Protein AF-A0A2S8FP53-F1 (afdb_monomer_lite)

Structure (mmCIF, N/CA/C/O backbone):
data_AF-A0A2S8FP53-F1
#
_entry.id   AF-A0A2S8FP53-F1
#
loop_
_atom_site.group_PDB
_atom_site.id
_atom_site.type_symbol
_atom_site.label_atom_id
_atom_site.label_alt_id
_atom_site.label_comp_id
_atom_site.label_asym_id
_atom_site.label_entity_id
_atom_site.label_seq_id
_atom_site.pdbx_PDB_ins_code
_atom_site.Cartn_x
_atom_site.Cartn_y
_atom_site.Cartn_z
_atom_site.occupancy
_atom_site.B_iso_or_equiv
_atom_site.auth_seq_id
_atom_site.auth_comp_id
_atom_site.auth_asym_id
_atom_site.auth_atom_id
_atom_site.pdbx_PDB_model_num
ATOM 1 N N . MET A 1 1 ? 16.127 3.066 6.620 1.00 40.88 1 MET A N 1
ATOM 2 C CA . MET A 1 1 ? 16.164 1.602 6.809 1.00 40.88 1 MET A CA 1
ATOM 3 C C . MET A 1 1 ? 14.773 1.072 6.383 1.00 40.88 1 MET A C 1
ATOM 5 O O . MET A 1 1 ? 13.883 1.867 6.120 1.00 40.88 1 MET A O 1
ATOM 9 N N . ILE A 1 2 ? 14.616 -0.187 5.983 1.00 43.06 2 ILE A N 1
ATOM 10 C CA . ILE A 1 2 ? 13.344 -0.662 5.391 1.00 43.06 2 ILE A CA 1
ATOM 11 C C . ILE A 1 2 ? 12.524 -1.213 6.554 1.00 43.06 2 ILE A C 1
ATOM 13 O O . ILE A 1 2 ? 13.047 -2.067 7.272 1.00 43.06 2 ILE A O 1
ATOM 17 N N . ARG A 1 3 ? 11.294 -0.709 6.762 1.00 49.97 3 ARG A N 1
ATOM 18 C CA . ARG A 1 3 ? 10.408 -1.170 7.847 1.00 49.97 3 ARG A CA 1
ATOM 19 C C . ARG A 1 3 ? 10.373 -2.704 7.880 1.00 49.97 3 ARG A C 1
ATOM 21 O O . ARG A 1 3 ? 10.384 -3.318 6.806 1.00 49.97 3 ARG A O 1
ATOM 28 N N . PRO A 1 4 ? 10.311 -3.331 9.070 1.00 51.38 4 PRO A N 1
ATOM 29 C CA . PRO A 1 4 ? 10.252 -4.785 9.180 1.00 51.38 4 PRO A CA 1
ATOM 30 C C . PRO A 1 4 ? 9.136 -5.341 8.292 1.00 51.38 4 PRO A C 1
ATOM 32 O O . PRO A 1 4 ? 8.113 -4.682 8.073 1.00 51.38 4 PRO A O 1
ATOM 35 N N . ALA A 1 5 ? 9.365 -6.520 7.712 1.00 54.97 5 ALA A N 1
ATOM 36 C CA . ALA A 1 5 ? 8.356 -7.196 6.907 1.00 54.97 5 ALA A CA 1
ATOM 37 C C . ALA A 1 5 ? 7.059 -7.310 7.720 1.00 54.97 5 ALA A C 1
ATOM 39 O O . ALA A 1 5 ? 7.102 -7.650 8.901 1.00 54.97 5 ALA A O 1
ATOM 40 N N . LEU A 1 6 ? 5.930 -6.969 7.098 1.00 55.91 6 LEU A N 1
ATOM 41 C CA . LEU A 1 6 ? 4.628 -7.194 7.711 1.00 55.91 6 LEU A CA 1
ATOM 42 C C . LEU A 1 6 ? 4.426 -8.704 7.821 1.00 55.91 6 LEU A C 1
ATOM 44 O O . LEU A 1 6 ? 4.544 -9.402 6.813 1.00 55.91 6 LEU A O 1
ATOM 48 N N . ASP A 1 7 ? 4.160 -9.202 9.026 1.00 57.53 7 ASP A N 1
ATOM 49 C CA . ASP A 1 7 ? 3.755 -10.591 9.215 1.00 57.53 7 ASP A CA 1
ATOM 50 C C . ASP A 1 7 ? 2.250 -10.694 8.921 1.00 57.53 7 ASP A C 1
ATOM 52 O O . ASP A 1 7 ? 1.453 -10.186 9.714 1.00 57.53 7 ASP A O 1
ATOM 56 N N . PRO A 1 8 ? 1.832 -11.336 7.812 1.00 58.47 8 PRO A N 1
ATOM 57 C CA . PRO A 1 8 ? 0.424 -11.442 7.435 1.00 58.47 8 PRO A CA 1
ATOM 58 C C . PRO A 1 8 ? -0.444 -12.137 8.496 1.00 58.47 8 PRO A C 1
ATOM 60 O O . PRO A 1 8 ? -1.659 -11.936 8.505 1.00 58.47 8 PRO A O 1
ATOM 63 N N . PHE A 1 9 ? 0.153 -12.915 9.406 1.00 55.97 9 PHE A N 1
ATOM 64 C CA . PHE A 1 9 ? -0.550 -13.582 10.505 1.00 55.97 9 PHE A CA 1
ATOM 65 C C . PHE A 1 9 ? -0.732 -12.702 11.748 1.00 55.97 9 PHE A C 1
ATOM 67 O O . PHE A 1 9 ? -1.447 -13.097 12.669 1.00 55.97 9 PHE A O 1
ATOM 74 N N . GLN A 1 10 ? -0.103 -11.527 11.784 1.00 66.88 10 GLN A N 1
ATOM 75 C CA . GLN A 1 10 ? -0.183 -10.575 12.895 1.00 66.88 10 GLN A CA 1
ATOM 76 C C . GLN A 1 10 ? -0.702 -9.198 12.469 1.00 66.88 10 GLN A C 1
ATOM 78 O O . GLN A 1 10 ? -0.686 -8.272 13.275 1.00 66.88 10 GLN A O 1
ATOM 83 N N . LEU A 1 11 ? -1.173 -9.061 11.225 1.00 77.88 11 LEU A N 1
ATOM 84 C CA . LEU A 1 11 ? -1.728 -7.809 10.727 1.00 77.88 11 LEU A CA 1
ATOM 85 C C . LEU A 1 11 ? -3.018 -7.432 11.454 1.00 77.88 11 LEU A C 1
ATOM 87 O O . LEU A 1 11 ? -3.924 -8.249 11.639 1.00 77.88 11 LEU A O 1
ATOM 91 N N . THR A 1 12 ? -3.108 -6.154 11.786 1.00 84.25 12 THR A N 1
ATOM 92 C CA . THR A 1 12 ? -4.256 -5.526 12.428 1.00 84.25 12 THR A CA 1
ATOM 93 C C . THR A 1 12 ? -4.796 -4.377 11.579 1.00 84.25 12 THR A C 1
ATOM 95 O O . THR A 1 12 ? -4.171 -3.922 10.621 1.00 84.25 12 THR A O 1
ATOM 98 N N . ASP A 1 13 ? -5.966 -3.872 11.959 1.00 89.00 13 ASP A N 1
ATOM 99 C CA . ASP A 1 13 ? -6.577 -2.671 11.381 1.00 89.00 13 ASP A CA 1
ATOM 100 C C . ASP A 1 13 ? -5.644 -1.440 11.430 1.00 89.00 13 ASP A C 1
ATOM 102 O O . ASP A 1 13 ? -5.674 -0.592 10.536 1.00 89.00 13 ASP A O 1
ATOM 106 N N . GLU A 1 14 ? -4.767 -1.356 12.438 1.00 86.50 14 GLU A N 1
ATOM 107 C CA . GLU A 1 14 ? -3.806 -0.255 12.600 1.00 86.50 14 GLU A CA 1
ATOM 108 C C . GLU A 1 14 ? -2.691 -0.272 11.543 1.00 86.50 14 GLU A C 1
ATOM 110 O O . GLU A 1 14 ? -2.102 0.771 11.251 1.00 86.50 14 GLU A O 1
ATOM 115 N N . ASP A 1 15 ? -2.438 -1.427 10.925 1.00 85.88 15 ASP A N 1
ATOM 116 C CA . ASP A 1 15 ? -1.414 -1.598 9.893 1.00 85.88 15 ASP A CA 1
ATOM 117 C C . ASP A 1 15 ? -1.902 -1.169 8.503 1.00 85.88 15 ASP A C 1
ATOM 119 O O . ASP A 1 15 ? -1.101 -1.037 7.576 1.00 85.88 15 ASP A O 1
ATOM 123 N N . LEU A 1 16 ? -3.204 -0.913 8.332 1.00 88.25 16 LEU A N 1
ATOM 124 C CA . LEU A 1 16 ? -3.812 -0.608 7.035 1.00 88.25 16 LEU A CA 1
ATOM 125 C C . LEU A 1 16 ? -3.175 0.606 6.317 1.00 88.25 16 LEU A C 1
ATOM 127 O O . LEU A 1 16 ? -2.917 0.509 5.112 1.00 88.25 16 LEU A O 1
ATOM 131 N N . PRO A 1 17 ? -2.824 1.718 7.001 1.00 89.25 17 PRO A N 1
ATOM 132 C CA . PRO A 1 17 ? -2.064 2.807 6.386 1.00 89.25 17 PRO A CA 1
ATOM 133 C C . PRO A 1 17 ? -0.655 2.394 5.935 1.00 89.25 17 PRO A C 1
ATOM 135 O O . PRO A 1 17 ? -0.195 2.841 4.883 1.00 89.25 17 PRO A O 1
ATOM 138 N N . ASP A 1 18 ? 0.031 1.541 6.704 1.00 86.00 18 ASP A N 1
ATOM 139 C CA . ASP A 1 18 ? 1.374 1.050 6.368 1.00 86.00 18 ASP A CA 1
ATOM 140 C C . ASP A 1 18 ? 1.327 0.112 5.155 1.00 86.00 18 ASP A C 1
ATOM 142 O O . ASP A 1 18 ? 2.120 0.260 4.224 1.00 86.00 18 ASP A O 1
ATOM 146 N N . ILE A 1 19 ? 0.341 -0.789 5.114 1.00 87.12 19 ILE A N 1
ATOM 147 C CA . ILE A 1 19 ? 0.066 -1.669 3.973 1.00 87.12 19 ILE A CA 1
ATOM 148 C C . ILE A 1 19 ? -0.209 -0.837 2.717 1.00 87.12 19 ILE A C 1
ATOM 150 O O . ILE A 1 19 ? 0.435 -1.049 1.687 1.00 87.12 19 ILE A O 1
ATOM 154 N N . CYS A 1 20 ? -1.107 0.150 2.809 1.00 90.31 20 CYS A N 1
ATOM 155 C CA . CYS A 1 20 ? -1.432 1.059 1.709 1.00 90.31 20 CYS A CA 1
ATOM 156 C C . CYS A 1 20 ? -0.176 1.735 1.147 1.00 90.31 20 CYS A C 1
ATOM 158 O O . CYS A 1 20 ? 0.057 1.728 -0.065 1.00 90.31 20 CYS A O 1
ATOM 160 N N . LEU A 1 21 ? 0.660 2.293 2.023 1.00 88.00 21 LEU A N 1
ATOM 161 C CA . LEU A 1 21 ? 1.898 2.960 1.637 1.00 88.00 21 LEU A CA 1
ATOM 162 C C . LEU A 1 21 ? 2.891 1.997 0.967 1.00 88.00 21 LEU A C 1
ATOM 164 O O . LEU A 1 21 ? 3.482 2.337 -0.059 1.00 88.00 21 LEU A O 1
ATOM 168 N N . ARG A 1 22 ? 3.067 0.786 1.511 1.00 84.81 22 ARG A N 1
ATOM 169 C CA . ARG A 1 22 ? 3.963 -0.222 0.925 1.00 84.81 22 ARG A CA 1
ATOM 170 C C . ARG A 1 22 ? 3.511 -0.648 -0.463 1.00 84.81 22 ARG A C 1
ATOM 172 O O . ARG A 1 22 ? 4.358 -0.739 -1.345 1.00 84.81 22 ARG A O 1
ATOM 179 N N . MET A 1 23 ? 2.213 -0.854 -0.683 1.00 87.94 23 MET A N 1
ATOM 180 C CA . MET A 1 23 ? 1.694 -1.200 -2.011 1.00 87.94 23 MET A CA 1
ATOM 181 C C . MET A 1 23 ? 2.025 -0.114 -3.043 1.00 87.94 23 MET A C 1
ATOM 183 O O . MET A 1 23 ? 2.513 -0.441 -4.122 1.00 87.94 23 MET A O 1
ATOM 187 N N . HIS A 1 24 ? 1.886 1.170 -2.693 1.00 89.19 24 HIS A N 1
ATOM 188 C CA . HIS A 1 24 ? 2.271 2.271 -3.586 1.00 89.19 24 HIS A CA 1
ATOM 189 C C . HIS A 1 24 ? 3.784 2.323 -3.847 1.00 89.19 24 HIS A C 1
ATOM 191 O O . HIS A 1 24 ? 4.205 2.543 -4.981 1.00 89.19 24 HIS A O 1
ATOM 197 N N . LEU A 1 25 ? 4.617 2.090 -2.827 1.00 86.06 25 LEU A N 1
ATOM 198 C CA . LEU A 1 25 ? 6.076 2.054 -2.990 1.00 86.06 25 LEU A CA 1
ATOM 199 C C . LEU A 1 25 ? 6.534 0.893 -3.881 1.00 86.06 25 LEU A C 1
ATOM 201 O O . LEU A 1 25 ? 7.442 1.070 -4.695 1.00 86.06 25 LEU A O 1
ATOM 205 N N . ILE A 1 26 ? 5.922 -0.284 -3.723 1.00 83.19 26 ILE A N 1
ATOM 206 C CA . ILE A 1 26 ? 6.180 -1.476 -4.540 1.00 83.19 26 ILE A CA 1
ATOM 207 C C . ILE A 1 26 ? 5.768 -1.203 -5.983 1.00 83.19 26 ILE A C 1
ATOM 209 O O . ILE A 1 26 ? 6.570 -1.413 -6.889 1.00 83.19 26 ILE A O 1
ATOM 213 N N . LEU A 1 27 ? 4.558 -0.682 -6.180 1.00 84.81 27 LEU A N 1
ATOM 214 C CA . LEU A 1 27 ? 4.026 -0.309 -7.483 1.00 84.81 27 LEU A CA 1
ATOM 215 C C . LEU A 1 27 ? 4.956 0.685 -8.182 1.00 84.81 27 LEU A C 1
ATOM 217 O O . LEU A 1 27 ? 5.436 0.396 -9.272 1.00 84.81 27 LEU A O 1
ATOM 221 N N . ASP A 1 28 ? 5.307 1.804 -7.547 1.00 83.25 28 ASP A N 1
ATOM 222 C CA . ASP A 1 28 ? 6.171 2.813 -8.172 1.00 83.25 28 ASP A CA 1
ATOM 223 C C . ASP A 1 28 ? 7.615 2.316 -8.385 1.00 83.25 28 ASP A C 1
ATOM 225 O O . ASP A 1 28 ? 8.283 2.738 -9.329 1.00 83.25 28 ASP A O 1
ATOM 229 N N . SER A 1 29 ? 8.109 1.389 -7.558 1.00 79.44 29 SER A N 1
ATOM 230 C CA . SER A 1 29 ? 9.457 0.824 -7.727 1.00 79.44 29 SER A CA 1
ATOM 231 C C . SER A 1 29 ? 9.518 -0.230 -8.832 1.00 79.44 29 SER A C 1
ATOM 233 O O . SER A 1 29 ? 10.445 -0.204 -9.638 1.00 79.44 29 SER A O 1
ATOM 235 N N . ILE A 1 30 ? 8.546 -1.141 -8.892 1.00 78.88 30 ILE A N 1
ATOM 236 C CA . ILE A 1 30 ? 8.516 -2.231 -9.872 1.00 78.88 30 ILE A CA 1
ATOM 237 C C . ILE A 1 30 ? 8.021 -1.725 -11.226 1.00 78.88 30 ILE A C 1
ATOM 239 O O . ILE A 1 30 ? 8.658 -1.981 -12.250 1.00 78.88 30 ILE A O 1
ATOM 243 N N . GLU A 1 31 ? 6.905 -0.997 -11.253 1.00 75.94 31 GLU A N 1
ATOM 244 C CA . GLU A 1 31 ? 6.292 -0.570 -12.509 1.00 75.94 31 GLU A CA 1
ATOM 245 C C . GLU A 1 31 ? 7.132 0.488 -13.206 1.00 75.94 31 GLU A C 1
ATOM 247 O O . GLU A 1 31 ? 7.248 0.444 -14.419 1.00 75.94 31 GLU A O 1
ATOM 252 N N . PHE A 1 32 ? 7.847 1.359 -12.492 1.00 69.81 32 PHE A N 1
ATOM 253 C CA . PHE A 1 32 ? 8.795 2.263 -13.148 1.00 69.81 32 PHE A CA 1
ATOM 254 C C . PHE A 1 32 ? 9.882 1.529 -13.937 1.00 69.81 32 PHE A C 1
ATOM 256 O O . PHE A 1 32 ? 10.236 1.954 -15.033 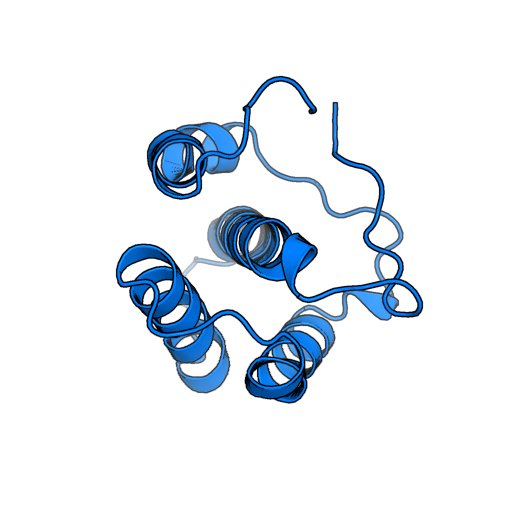1.00 69.81 32 PHE A O 1
ATOM 263 N N . THR A 1 33 ? 10.390 0.408 -13.418 1.00 65.62 33 THR A N 1
ATOM 264 C CA . THR A 1 33 ? 11.361 -0.425 -14.141 1.00 65.62 33 THR A CA 1
ATOM 265 C C . THR A 1 33 ? 10.715 -1.209 -15.287 1.00 65.62 33 THR A C 1
ATOM 267 O O . THR A 1 33 ? 11.395 -1.554 -16.249 1.00 65.62 33 THR A O 1
ATOM 270 N N . ARG A 1 34 ? 9.410 -1.501 -15.206 1.00 68.56 34 ARG A N 1
ATOM 271 C CA . ARG A 1 34 ? 8.663 -2.279 -16.211 1.00 68.56 34 ARG A CA 1
ATOM 272 C C . ARG A 1 34 ? 7.949 -1.424 -17.266 1.00 68.56 34 ARG A C 1
ATOM 274 O O . ARG A 1 34 ? 7.560 -1.960 -18.305 1.00 68.56 34 ARG A O 1
ATOM 281 N N . CYS A 1 35 ? 7.789 -0.125 -17.031 1.00 55.47 35 CYS A N 1
ATOM 282 C CA . CYS A 1 35 ? 7.033 0.810 -17.862 1.00 55.47 35 CYS A CA 1
ATOM 283 C C . CYS A 1 35 ? 7.831 1.303 -19.078 1.00 55.47 35 CYS A C 1
ATOM 285 O O . CYS A 1 35 ? 8.017 2.499 -19.282 1.00 55.47 35 CYS A O 1
ATOM 287 N N . GLU A 1 36 ? 8.202 0.375 -19.956 1.00 51.31 36 GLU A N 1
ATOM 288 C CA . GLU A 1 36 ? 8.230 0.635 -21.396 1.00 51.31 36 GLU A CA 1
ATOM 289 C C . GLU A 1 36 ? 6.974 -0.012 -22.015 1.00 51.31 36 GLU A C 1
ATOM 291 O O . GLU A 1 36 ? 6.988 -1.148 -22.485 1.00 51.31 36 GLU A O 1
ATOM 296 N N . GLY A 1 37 ? 5.841 0.704 -21.965 1.00 51.81 37 GLY A N 1
ATOM 297 C CA . GLY A 1 37 ? 4.685 0.444 -22.840 1.00 51.81 37 GLY A CA 1
ATOM 298 C C . GLY A 1 37 ? 3.695 -0.668 -22.455 1.00 51.81 37 GLY A C 1
ATOM 299 O O . GLY A 1 37 ? 2.946 -1.112 -23.325 1.00 51.81 37 GLY A O 1
ATOM 300 N N . ARG A 1 38 ? 3.637 -1.126 -21.196 1.00 58.44 38 ARG A N 1
ATOM 301 C CA . ARG A 1 38 ? 2.610 -2.093 -20.753 1.00 58.44 3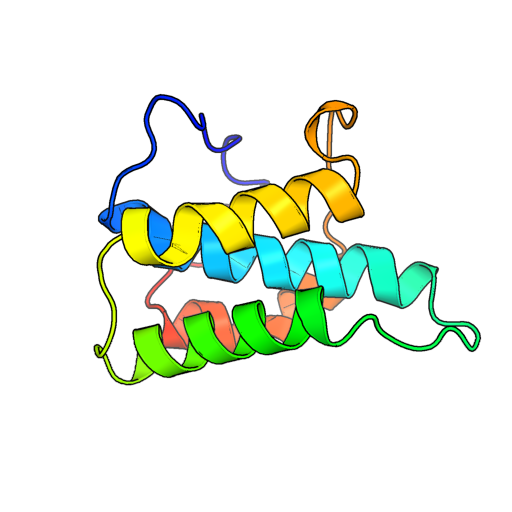8 ARG A CA 1
ATOM 302 C C . ARG A 1 38 ? 1.350 -1.399 -20.229 1.00 58.44 38 ARG A C 1
ATOM 304 O O . ARG A 1 38 ? 1.428 -0.401 -19.521 1.00 58.44 38 ARG A O 1
ATOM 311 N N . LEU A 1 39 ? 0.184 -1.945 -20.586 1.00 59.53 39 LEU A N 1
ATOM 312 C CA . LEU A 1 39 ? -1.105 -1.532 -20.029 1.00 59.53 39 LEU A CA 1
ATOM 313 C C . LEU A 1 39 ? -1.162 -1.930 -18.551 1.00 59.53 39 LEU A C 1
ATOM 315 O O . LEU A 1 39 ? -0.992 -3.099 -18.209 1.00 59.53 39 LEU A O 1
ATOM 319 N N . ILE A 1 40 ? -1.405 -0.941 -17.698 1.00 63.97 40 ILE A N 1
ATOM 320 C CA . ILE A 1 40 ? -1.576 -1.103 -16.256 1.00 63.97 40 ILE A CA 1
ATOM 321 C C . ILE A 1 40 ? -2.862 -1.906 -15.987 1.00 63.97 40 ILE A C 1
ATOM 323 O O . ILE A 1 40 ? -3.931 -1.561 -16.498 1.00 63.97 40 ILE A O 1
ATOM 327 N N . TYR A 1 41 ? -2.768 -2.980 -15.197 1.00 71.00 41 TYR A N 1
ATOM 328 C CA . TYR A 1 41 ? -3.908 -3.830 -14.826 1.00 71.00 41 TYR A CA 1
ATOM 329 C C . TYR A 1 41 ? -4.828 -3.099 -13.839 1.00 71.00 41 TYR A C 1
ATOM 331 O O . TYR A 1 41 ? -4.630 -3.177 -12.634 1.00 71.00 41 TYR A O 1
ATOM 339 N N . ARG A 1 42 ? -5.840 -2.381 -14.335 1.00 77.25 42 ARG A N 1
ATOM 340 C CA . ARG A 1 42 ? -6.715 -1.514 -13.511 1.00 77.25 42 ARG A CA 1
ATOM 341 C C . ARG A 1 42 ? -7.301 -2.209 -12.281 1.00 77.25 42 ARG A C 1
ATOM 343 O O . ARG A 1 42 ? -7.320 -1.610 -11.215 1.00 77.25 42 ARG A O 1
ATOM 350 N N . ASP A 1 43 ? -7.646 -3.489 -12.399 1.00 82.00 43 ASP A N 1
ATOM 351 C CA . ASP A 1 43 ? -8.197 -4.298 -11.302 1.00 82.00 43 ASP A CA 1
ATOM 352 C C . ASP A 1 43 ? -7.253 -4.447 -10.096 1.00 82.00 43 ASP A C 1
ATOM 354 O O . ASP A 1 43 ? -7.704 -4.786 -9.007 1.00 82.00 43 ASP A O 1
ATOM 358 N N . ILE A 1 44 ? -5.951 -4.198 -10.273 1.00 80.62 44 ILE A N 1
ATOM 359 C CA . ILE A 1 44 ? -4.957 -4.193 -9.192 1.00 80.62 44 ILE A CA 1
ATOM 360 C C . ILE A 1 44 ? -4.681 -2.771 -8.691 1.00 80.62 44 ILE A C 1
ATOM 362 O O . ILE A 1 44 ? -4.418 -2.587 -7.510 1.00 80.62 44 ILE A O 1
ATOM 366 N N . PHE A 1 45 ? -4.752 -1.758 -9.556 1.00 81.69 45 PHE A N 1
ATOM 367 C CA . PHE A 1 45 ? -4.315 -0.392 -9.242 1.00 81.69 45 PHE A CA 1
ATOM 368 C C . PHE A 1 45 ? -5.452 0.455 -8.658 1.00 81.69 45 PHE A C 1
ATOM 370 O O . PHE A 1 45 ? -5.256 1.122 -7.644 1.00 81.69 45 PHE A O 1
ATOM 377 N N . ASP A 1 46 ? -6.652 0.372 -9.236 1.00 87.69 46 ASP A N 1
ATOM 378 C CA . ASP A 1 46 ? -7.815 1.143 -8.789 1.00 87.69 46 ASP A CA 1
ATOM 379 C C . ASP A 1 46 ? -8.170 0.852 -7.309 1.00 87.69 46 ASP A C 1
ATOM 381 O O . ASP A 1 46 ? -8.451 1.802 -6.568 1.00 87.69 46 ASP A O 1
ATOM 385 N N . PRO A 1 47 ? -8.102 -0.402 -6.803 1.00 90.38 47 PRO A N 1
ATOM 386 C CA . PRO A 1 47 ? -8.329 -0.672 -5.383 1.00 90.38 47 PRO A CA 1
ATOM 387 C C . PRO A 1 47 ? -7.289 -0.032 -4.456 1.00 90.38 47 PRO A C 1
ATOM 389 O O . PRO A 1 47 ? -7.635 0.381 -3.354 1.00 90.38 47 PRO A O 1
ATOM 392 N N . ILE A 1 48 ? -6.030 0.086 -4.883 1.00 89.12 48 ILE A N 1
ATOM 393 C CA . ILE A 1 48 ? -4.958 0.688 -4.074 1.00 89.12 48 ILE A CA 1
ATOM 394 C C . ILE A 1 48 ? -5.195 2.194 -3.911 1.00 89.12 48 ILE A C 1
ATOM 396 O O . ILE A 1 48 ? -5.114 2.720 -2.798 1.00 89.12 48 ILE A O 1
ATOM 400 N N . ASP A 1 49 ? -5.548 2.870 -5.006 1.00 90.00 49 ASP A N 1
ATOM 401 C CA . ASP A 1 49 ? -5.896 4.293 -4.992 1.00 90.00 49 ASP A CA 1
ATOM 402 C C . ASP A 1 49 ? -7.179 4.544 -4.185 1.00 90.00 49 ASP A C 1
ATOM 404 O O . ASP A 1 49 ? -7.284 5.539 -3.459 1.00 90.00 49 ASP A O 1
ATOM 408 N N . THR A 1 50 ? -8.144 3.622 -4.269 1.00 94.06 50 THR A N 1
ATOM 409 C CA . THR A 1 50 ? -9.383 3.684 -3.482 1.00 94.06 50 THR A CA 1
ATOM 410 C C . THR A 1 50 ? -9.082 3.540 -1.992 1.00 94.06 50 THR A C 1
ATOM 412 O O . THR A 1 50 ? -9.499 4.397 -1.217 1.00 94.06 50 THR A O 1
ATOM 415 N N . LEU A 1 51 ? -8.270 2.553 -1.591 1.00 93.31 51 LEU A N 1
ATOM 416 C CA . LEU A 1 51 ? -7.836 2.386 -0.202 1.00 93.31 51 LEU A CA 1
ATOM 417 C C . LEU A 1 51 ? -7.185 3.664 0.336 1.00 93.31 51 LEU A C 1
ATOM 419 O O . LEU A 1 51 ? -7.503 4.109 1.440 1.00 93.31 51 LEU A O 1
ATOM 423 N N . T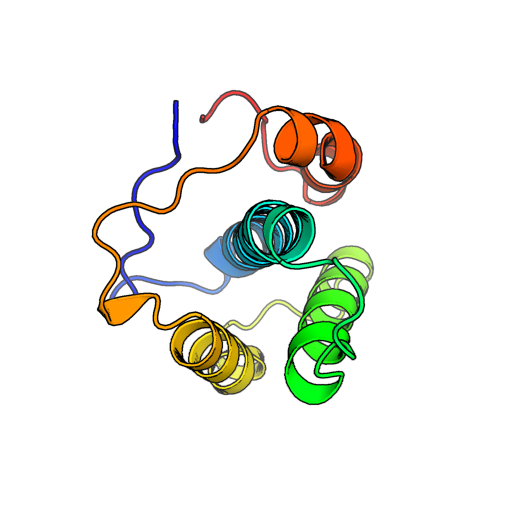YR A 1 52 ? -6.298 4.285 -0.444 1.00 93.31 52 TYR A N 1
ATOM 424 C CA . TYR A 1 52 ? -5.681 5.546 -0.045 1.00 93.31 52 TYR A CA 1
ATOM 425 C C . TYR A 1 52 ? -6.721 6.657 0.143 1.00 93.31 52 TYR A C 1
ATOM 427 O O . TYR A 1 52 ? -6.694 7.356 1.157 1.00 93.31 52 TYR A O 1
ATOM 435 N N . SER A 1 53 ? -7.659 6.810 -0.798 1.00 92.75 53 SER A N 1
ATOM 436 C CA . SER A 1 53 ? -8.737 7.803 -0.705 1.00 92.75 53 SER A CA 1
ATOM 437 C C . SER A 1 53 ? -9.593 7.608 0.548 1.00 92.75 53 SER A C 1
ATOM 439 O O . SER A 1 53 ? -9.820 8.563 1.299 1.00 92.75 53 SER A O 1
ATOM 441 N N . ASP A 1 54 ? -10.003 6.370 0.807 1.00 94.31 54 ASP A N 1
ATOM 442 C CA . ASP A 1 54 ? -10.885 6.016 1.914 1.00 94.31 54 ASP A CA 1
ATOM 443 C C . ASP A 1 54 ? -1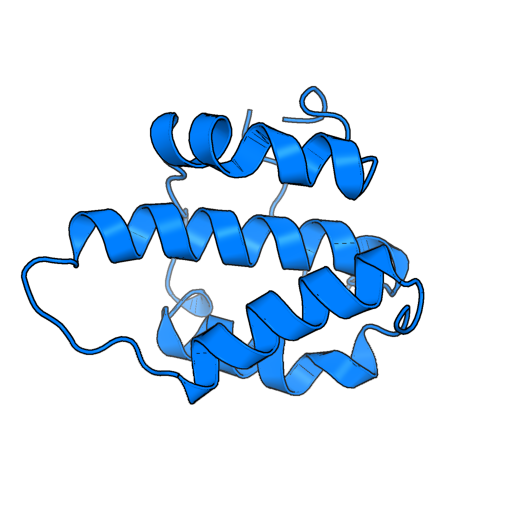0.180 6.218 3.260 1.00 94.31 54 ASP A C 1
ATOM 445 O O . ASP A 1 54 ? -10.779 6.742 4.202 1.00 94.31 54 ASP A O 1
ATOM 449 N N . LEU A 1 55 ? -8.882 5.899 3.353 1.00 92.88 55 LEU A N 1
ATOM 450 C CA . LEU A 1 55 ? -8.064 6.186 4.536 1.00 92.88 55 LEU A CA 1
ATOM 451 C C . LEU A 1 55 ? -7.967 7.694 4.809 1.00 92.88 55 LEU A C 1
ATOM 453 O O . LEU A 1 55 ? -8.089 8.125 5.958 1.00 92.88 55 LEU A O 1
ATOM 457 N N . LEU A 1 56 ? -7.792 8.520 3.769 1.00 91.31 56 LEU A N 1
ATOM 458 C CA . LEU A 1 56 ? -7.753 9.979 3.923 1.00 91.31 56 LEU A CA 1
ATOM 459 C C . LEU A 1 56 ? -9.094 10.552 4.391 1.00 91.31 56 LEU A C 1
ATOM 461 O O . LEU A 1 56 ? -9.119 11.483 5.202 1.00 91.31 56 LEU A O 1
ATOM 465 N N . ARG A 1 57 ? -10.201 10.007 3.883 1.00 92.06 57 ARG A N 1
ATOM 466 C CA . ARG A 1 57 ? -11.563 10.406 4.264 1.00 92.06 57 ARG A CA 1
ATOM 467 C C . ARG A 1 57 ? -12.026 9.783 5.579 1.00 92.06 57 ARG A C 1
ATOM 469 O O . ARG A 1 57 ? -13.021 10.241 6.134 1.00 92.06 57 ARG A O 1
ATOM 476 N N . LYS A 1 58 ? -11.271 8.814 6.110 1.00 88.44 58 LYS A N 1
ATOM 477 C CA . LYS A 1 58 ? -11.630 7.984 7.271 1.00 88.44 58 LYS A CA 1
ATOM 478 C C . LYS A 1 58 ? -12.918 7.185 7.044 1.00 88.44 58 LYS A C 1
ATOM 480 O O . LYS A 1 58 ? -13.694 6.978 7.972 1.00 88.44 58 LYS A O 1
ATOM 485 N N . GLU A 1 59 ? -13.138 6.774 5.801 1.00 90.31 59 GLU A N 1
ATOM 486 C CA . GLU A 1 59 ? -14.268 5.945 5.365 1.00 90.31 59 GLU A CA 1
ATOM 487 C C . GLU A 1 59 ? -13.966 4.449 5.536 1.00 90.31 59 GLU A C 1
ATOM 489 O O . GLU A 1 59 ? -14.890 3.645 5.612 1.00 90.31 59 GLU A O 1
ATOM 494 N N . THR A 1 60 ? -12.687 4.088 5.686 1.00 87.81 60 THR A N 1
ATOM 495 C CA . THR A 1 60 ? -12.243 2.731 6.015 1.00 87.81 60 THR A CA 1
ATOM 496 C C . THR A 1 60 ? -11.274 2.719 7.192 1.00 87.81 60 THR A C 1
ATOM 498 O O . THR A 1 60 ? -10.450 3.622 7.363 1.00 87.81 60 THR A O 1
ATOM 501 N N . ASN A 1 61 ? -11.359 1.663 7.992 1.00 85.50 61 ASN A N 1
ATOM 502 C CA . ASN A 1 61 ? -10.396 1.332 9.036 1.00 85.50 61 ASN A CA 1
ATOM 503 C C . ASN A 1 61 ? -10.262 -0.178 9.278 1.00 85.50 61 ASN A C 1
ATOM 505 O O . ASN A 1 61 ? -9.573 -0.553 10.215 1.00 85.50 61 ASN A O 1
ATOM 509 N N . ARG A 1 62 ? -10.919 -1.033 8.484 1.00 90.56 62 ARG A N 1
ATOM 510 C CA . ARG A 1 62 ? -10.936 -2.483 8.707 1.00 90.56 62 ARG A CA 1
ATOM 511 C C . ARG A 1 62 ? -10.078 -3.183 7.672 1.00 90.56 62 ARG A C 1
ATOM 513 O O . ARG A 1 62 ? -10.330 -3.066 6.476 1.00 90.56 62 ARG A O 1
ATOM 520 N N . LEU A 1 63 ? -9.093 -3.943 8.128 1.00 87.25 63 LEU A N 1
ATOM 521 C CA . LEU A 1 63 ? -8.201 -4.712 7.269 1.00 87.25 63 LEU A CA 1
ATOM 522 C C . LEU A 1 63 ? -8.961 -5.769 6.459 1.00 87.25 63 LEU A C 1
ATOM 524 O O . LEU A 1 63 ? -8.666 -5.973 5.283 1.00 87.25 63 LEU A O 1
ATOM 528 N N . ASP A 1 64 ? -9.951 -6.418 7.073 1.00 89.06 64 ASP A N 1
ATOM 529 C CA . ASP A 1 64 ? -10.719 -7.489 6.431 1.00 89.06 64 ASP A CA 1
ATOM 530 C C . ASP A 1 64 ? -11.465 -7.027 5.174 1.00 89.06 64 ASP A C 1
ATOM 532 O O . ASP A 1 64 ? -11.552 -7.793 4.216 1.00 89.06 64 ASP A O 1
ATOM 536 N N . ASP A 1 65 ? -11.918 -5.771 5.131 1.00 90.31 65 ASP A N 1
ATOM 537 C CA . ASP A 1 65 ? -12.615 -5.202 3.967 1.00 90.31 65 ASP A CA 1
ATOM 538 C C . ASP A 1 65 ? -11.675 -5.062 2.748 1.00 90.31 65 ASP A C 1
ATOM 540 O O . ASP A 1 65 ? -12.123 -4.968 1.607 1.00 90.31 65 ASP A O 1
ATOM 544 N N . TRP A 1 66 ? -10.359 -5.093 2.984 1.00 91.12 66 TRP A N 1
ATOM 545 C CA . TRP A 1 66 ? -9.311 -4.921 1.976 1.00 91.12 66 TRP A CA 1
ATOM 546 C C . TRP A 1 66 ? -8.459 -6.169 1.750 1.00 91.12 66 TRP A C 1
ATOM 548 O O . TRP A 1 66 ? -7.613 -6.172 0.853 1.00 91.12 66 TRP A O 1
ATOM 558 N N . ARG A 1 67 ? -8.685 -7.235 2.524 1.00 87.88 67 ARG A N 1
ATOM 559 C CA . ARG A 1 67 ? -7.856 -8.447 2.528 1.00 87.88 67 ARG A CA 1
ATOM 560 C C . ARG A 1 67 ? -7.727 -9.071 1.141 1.00 87.88 67 ARG A C 1
ATOM 562 O O . ARG A 1 67 ? -6.612 -9.311 0.695 1.00 87.88 67 ARG A O 1
ATOM 569 N N . GLU A 1 68 ? -8.841 -9.236 0.428 1.00 88.44 68 GLU A N 1
ATOM 570 C CA . GLU A 1 68 ? -8.840 -9.804 -0.929 1.00 88.44 68 GLU A CA 1
ATOM 571 C C . GLU A 1 68 ? -8.014 -8.954 -1.913 1.00 88.44 68 GLU A C 1
ATOM 573 O O . GLU A 1 68 ? -7.286 -9.491 -2.746 1.00 88.44 68 GLU A O 1
ATOM 578 N N . ASN A 1 69 ? -8.082 -7.622 -1.808 1.00 89.88 69 ASN A N 1
ATOM 579 C CA . ASN A 1 69 ? -7.317 -6.718 -2.671 1.00 89.88 69 ASN A CA 1
ATOM 580 C C . ASN A 1 69 ? -5.814 -6.779 -2.359 1.00 89.88 69 ASN A C 1
ATOM 582 O O . ASN A 1 69 ? -4.995 -6.790 -3.278 1.00 89.88 69 ASN A O 1
ATOM 586 N N . ILE A 1 70 ? -5.453 -6.862 -1.075 1.00 86.56 70 ILE A N 1
ATOM 587 C CA . ILE A 1 70 ? -4.063 -7.003 -0.619 1.00 86.56 70 ILE A CA 1
ATOM 588 C C . ILE A 1 70 ? -3.478 -8.345 -1.085 1.00 86.56 70 ILE A C 1
ATOM 590 O O . ILE A 1 70 ? -2.350 -8.385 -1.579 1.00 86.56 70 ILE A O 1
ATOM 594 N N . GLU A 1 71 ? -4.243 -9.434 -0.981 1.00 85.50 71 GLU A N 1
ATOM 595 C CA . GLU A 1 71 ? -3.841 -10.764 -1.456 1.00 85.50 71 GLU A CA 1
ATOM 596 C C . GLU A 1 71 ? -3.648 -10.779 -2.977 1.00 85.50 71 GLU A C 1
ATOM 598 O O . GLU A 1 71 ? -2.578 -11.161 -3.452 1.00 85.50 71 GLU A O 1
ATOM 603 N N . LYS A 1 72 ? -4.615 -10.256 -3.747 1.00 86.94 72 LYS A N 1
ATOM 604 C CA . LYS A 1 72 ? -4.500 -10.125 -5.211 1.00 86.94 72 LYS A CA 1
ATOM 605 C C . LYS A 1 72 ? -3.283 -9.308 -5.636 1.00 86.94 72 LYS A C 1
ATOM 607 O O . LYS A 1 72 ? -2.601 -9.680 -6.590 1.00 86.94 72 LYS A O 1
ATOM 612 N N . PHE A 1 73 ? -3.001 -8.206 -4.941 1.00 86.62 73 PHE A N 1
ATOM 613 C CA . PHE A 1 73 ? -1.800 -7.408 -5.181 1.00 86.62 73 PHE A CA 1
ATOM 614 C C . PHE A 1 73 ? -0.529 -8.226 -4.933 1.00 86.62 73 PHE A C 1
ATOM 616 O O . PHE A 1 73 ? 0.381 -8.237 -5.765 1.00 86.62 73 PHE A O 1
ATOM 623 N N . GLY A 1 74 ? -0.479 -8.933 -3.801 1.00 84.69 74 GLY A N 1
ATOM 624 C CA . GLY A 1 74 ? 0.636 -9.801 -3.439 1.00 84.69 74 GLY A CA 1
ATOM 625 C C . GLY A 1 74 ? 0.895 -10.891 -4.476 1.00 84.69 74 GLY A C 1
ATOM 626 O O . GLY A 1 74 ? 2.043 -11.091 -4.878 1.00 84.69 74 GLY A O 1
ATOM 627 N N . ASP A 1 75 ? -0.163 -11.540 -4.955 1.00 85.44 75 ASP A N 1
ATOM 628 C CA . ASP A 1 75 ? -0.088 -12.578 -5.980 1.00 85.44 75 ASP A CA 1
ATOM 629 C C . ASP A 1 75 ? 0.353 -12.019 -7.338 1.00 85.44 75 ASP A C 1
ATOM 631 O O . ASP A 1 75 ? 1.232 -12.599 -7.977 1.00 85.44 75 ASP A O 1
ATOM 635 N N . TYR A 1 76 ? -0.182 -10.865 -7.761 1.00 84.75 76 TYR A N 1
ATOM 636 C CA . TYR A 1 76 ? 0.184 -10.222 -9.031 1.00 84.75 76 TYR A CA 1
ATOM 637 C C . TYR A 1 76 ? 1.681 -9.889 -9.111 1.00 84.75 76 TYR A C 1
ATOM 639 O O . TYR A 1 76 ? 2.308 -10.052 -10.160 1.00 84.75 76 TYR A O 1
ATOM 647 N N . TYR A 1 77 ? 2.271 -9.445 -7.999 1.00 80.00 77 TYR A N 1
ATOM 648 C CA . TYR A 1 77 ? 3.705 -9.157 -7.917 1.00 80.00 77 TYR A CA 1
ATOM 649 C C . TYR A 1 77 ? 4.551 -10.349 -7.442 1.00 80.00 77 TYR A C 1
ATOM 651 O O . TYR A 1 77 ? 5.763 -10.198 -7.291 1.00 80.00 77 TYR A O 1
ATOM 659 N N . GLU A 1 78 ? 3.946 -11.523 -7.238 1.00 82.69 78 GLU A N 1
ATOM 660 C CA . GLU A 1 78 ? 4.590 -12.732 -6.709 1.00 82.69 78 GLU A CA 1
ATOM 661 C C . GLU A 1 78 ? 5.368 -12.480 -5.400 1.00 82.69 78 GLU A C 1
ATOM 663 O O . GLU A 1 78 ? 6.446 -13.040 -5.173 1.00 82.69 78 GLU A O 1
ATOM 668 N N . LEU A 1 79 ? 4.831 -11.633 -4.512 1.00 79.56 79 LEU A N 1
ATOM 669 C CA . LEU A 1 79 ? 5.534 -11.167 -3.310 1.00 79.56 79 LEU A CA 1
ATOM 670 C C . LEU A 1 79 ? 5.900 -12.307 -2.353 1.00 79.56 79 LEU A C 1
ATOM 672 O O . LEU A 1 79 ? 6.935 -12.244 -1.696 1.00 79.56 79 LEU A O 1
ATOM 676 N N . SER A 1 80 ? 5.111 -13.384 -2.321 1.00 73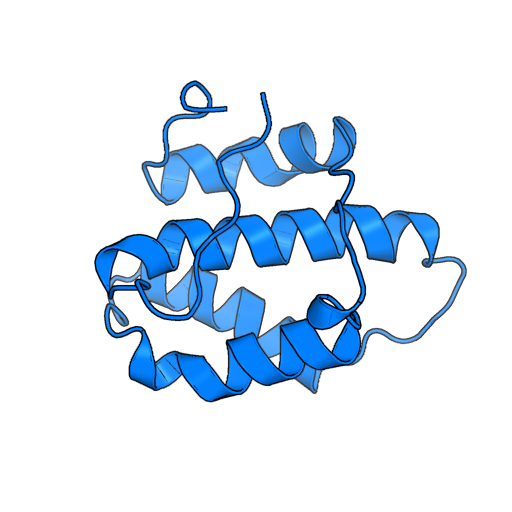.69 80 SER A N 1
ATOM 677 C CA . SER A 1 80 ? 5.392 -14.588 -1.524 1.00 73.69 80 SER A CA 1
ATOM 678 C C . SER A 1 80 ? 6.684 -15.310 -1.931 1.00 73.69 80 SER A C 1
ATOM 680 O O . SER A 1 80 ? 7.246 -16.069 -1.142 1.00 73.69 80 SER A O 1
ATOM 682 N N . ARG A 1 81 ? 7.180 -15.069 -3.151 1.00 72.31 81 ARG A N 1
ATOM 683 C CA . ARG A 1 81 ? 8.444 -15.614 -3.668 1.00 72.31 81 ARG A CA 1
ATOM 684 C C . ARG A 1 81 ? 9.612 -14.642 -3.505 1.00 72.31 81 ARG A C 1
ATOM 686 O O . ARG A 1 81 ? 10.756 -15.019 -3.759 1.00 72.31 81 ARG A O 1
ATOM 693 N N . MET A 1 82 ? 9.346 -13.401 -3.095 1.00 66.38 82 MET A N 1
ATOM 694 C CA . MET A 1 82 ? 10.358 -12.366 -2.926 1.00 66.38 82 MET A CA 1
ATOM 695 C C . MET A 1 82 ? 10.891 -12.358 -1.495 1.00 66.38 82 MET A C 1
ATOM 697 O O . MET A 1 82 ? 10.168 -12.117 -0.536 1.00 66.38 82 MET A O 1
ATOM 701 N N . THR A 1 83 ? 12.197 -12.558 -1.344 1.00 57.00 83 THR A N 1
ATOM 702 C CA . THR A 1 83 ? 12.878 -12.439 -0.043 1.00 57.00 83 THR A CA 1
ATOM 703 C C . THR A 1 83 ? 13.159 -10.987 0.346 1.00 57.00 83 THR A C 1
ATOM 705 O O . THR A 1 83 ? 13.371 -10.691 1.521 1.00 57.00 83 THR A O 1
ATOM 708 N N . LYS A 1 84 ? 13.169 -10.071 -0.629 1.00 64.25 84 LYS A N 1
ATOM 709 C CA . LYS A 1 84 ? 13.364 -8.633 -0.438 1.00 64.25 84 LYS A CA 1
ATOM 710 C C . LYS A 1 84 ? 12.711 -7.870 -1.586 1.00 64.25 84 LYS A C 1
ATOM 712 O O . LYS A 1 84 ? 12.901 -8.233 -2.744 1.00 64.25 84 LYS A O 1
ATOM 717 N N . ILE A 1 85 ? 12.014 -6.785 -1.261 1.00 63.66 85 ILE A N 1
ATOM 718 C CA . ILE A 1 85 ? 11.536 -5.811 -2.245 1.00 63.66 85 ILE A CA 1
ATOM 719 C C . ILE A 1 85 ? 12.395 -4.559 -2.109 1.00 63.66 85 ILE A C 1
ATOM 721 O O . ILE A 1 85 ? 12.426 -3.924 -1.053 1.00 63.66 85 ILE A O 1
ATOM 725 N N . GLU A 1 86 ? 13.145 -4.228 -3.156 1.00 66.69 86 GLU A N 1
ATOM 726 C CA . GLU A 1 86 ? 13.949 -3.011 -3.175 1.00 66.69 86 GLU A CA 1
ATOM 727 C C . GLU A 1 86 ? 13.077 -1.824 -3.574 1.00 66.69 86 GLU A C 1
ATOM 729 O O . GLU A 1 86 ? 12.60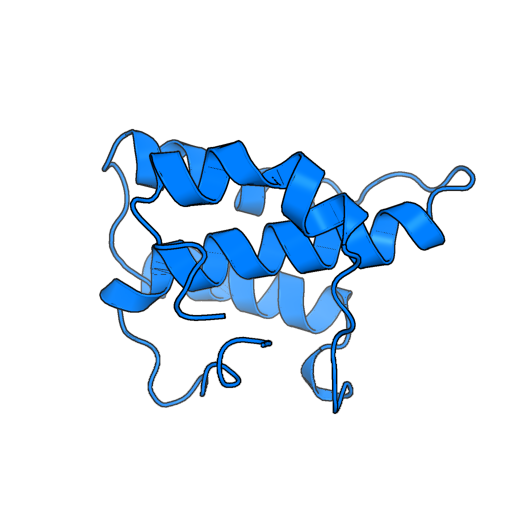5 -1.725 -4.704 1.00 66.69 86 GLU A O 1
ATOM 734 N N . VAL A 1 87 ? 12.856 -0.924 -2.618 1.00 69.88 87 VAL A N 1
ATOM 735 C CA . VAL A 1 87 ? 12.153 0.334 -2.858 1.00 69.88 87 VAL A CA 1
ATOM 736 C C . VAL A 1 87 ? 13.164 1.373 -3.319 1.00 69.88 87 VAL A C 1
ATOM 738 O O . VAL A 1 87 ? 14.167 1.621 -2.647 1.00 69.88 87 VAL A O 1
ATOM 741 N N . SER A 1 88 ? 12.908 1.991 -4.469 1.00 74.50 88 SER A N 1
ATOM 742 C CA . SER A 1 88 ? 13.808 3.014 -5.000 1.00 74.50 88 SER A CA 1
ATOM 743 C C . SER A 1 88 ? 13.717 4.312 -4.187 1.00 74.50 88 SER A C 1
ATOM 745 O O . SER A 1 88 ? 12.636 4.722 -3.763 1.00 74.50 88 SER A O 1
ATOM 747 N N . GLN A 1 89 ? 14.838 5.026 -4.022 1.00 77.19 89 GLN A N 1
ATOM 748 C CA . GLN A 1 89 ? 14.826 6.354 -3.386 1.00 77.19 89 GLN A CA 1
ATOM 749 C C . GLN A 1 89 ? 13.906 7.333 -4.133 1.00 77.19 89 GLN A C 1
ATOM 751 O O . GLN A 1 89 ? 13.290 8.203 -3.522 1.00 77.19 89 GLN A O 1
ATOM 756 N N . ARG A 1 90 ? 13.783 7.167 -5.458 1.00 81.56 90 ARG A N 1
ATOM 757 C CA . ARG A 1 90 ? 12.837 7.914 -6.292 1.00 81.56 90 ARG A CA 1
ATOM 758 C C . ARG A 1 90 ? 11.401 7.702 -5.815 1.00 81.56 90 ARG A C 1
ATOM 760 O O . ARG A 1 90 ? 10.706 8.694 -5.640 1.00 81.56 90 ARG A O 1
ATOM 767 N N . ALA A 1 91 ? 10.998 6.456 -5.565 1.00 78.94 91 ALA A N 1
ATOM 768 C CA . ALA A 1 91 ? 9.657 6.123 -5.087 1.00 78.94 91 ALA A CA 1
ATOM 769 C C . ALA A 1 91 ? 9.365 6.730 -3.717 1.00 78.94 91 ALA A C 1
ATOM 771 O O . ALA A 1 91 ? 8.310 7.324 -3.512 1.00 78.94 91 ALA A O 1
ATOM 772 N N . VAL A 1 92 ? 10.337 6.674 -2.803 1.00 80.81 92 VAL A N 1
ATOM 773 C CA . VAL A 1 92 ? 10.215 7.320 -1.488 1.00 80.81 92 VAL A CA 1
ATOM 774 C C . VAL A 1 92 ? 9.999 8.827 -1.637 1.00 80.81 92 VAL A C 1
ATOM 776 O O . VAL A 1 92 ? 9.091 9.380 -1.024 1.00 80.81 92 VAL A O 1
ATOM 779 N N . THR A 1 93 ? 10.792 9.494 -2.479 1.00 84.38 93 THR A N 1
ATOM 780 C CA . THR A 1 93 ? 10.654 10.937 -2.722 1.00 84.38 93 THR A CA 1
ATOM 781 C C . THR A 1 93 ? 9.335 11.278 -3.417 1.00 84.38 93 THR A C 1
ATOM 783 O O . THR A 1 93 ? 8.661 12.224 -3.014 1.00 84.38 93 THR A O 1
ATOM 786 N N . ALA A 1 94 ? 8.944 10.513 -4.438 1.00 82.81 94 ALA A N 1
ATOM 787 C CA . ALA A 1 94 ? 7.712 10.732 -5.195 1.00 82.81 94 ALA A CA 1
ATOM 788 C C . ALA A 1 94 ? 6.462 10.582 -4.316 1.00 82.81 94 ALA A C 1
ATOM 790 O O . ALA A 1 94 ? 5.479 11.296 -4.509 1.00 82.81 94 ALA A O 1
ATOM 791 N N . LEU A 1 95 ? 6.521 9.692 -3.324 1.00 86.94 95 LEU A N 1
ATOM 792 C CA . LEU A 1 95 ? 5.409 9.381 -2.431 1.00 86.94 95 LEU A CA 1
ATOM 793 C C . LEU A 1 95 ? 5.546 10.018 -1.042 1.00 86.94 95 LEU A C 1
ATOM 795 O O . LEU A 1 95 ? 4.727 9.736 -0.173 1.00 86.94 95 LEU A O 1
ATOM 799 N N . ALA A 1 96 ? 6.512 10.919 -0.825 1.00 84.50 96 ALA A N 1
ATOM 800 C CA . ALA A 1 96 ? 6.749 11.576 0.467 1.00 84.50 96 ALA A CA 1
ATOM 801 C C . ALA A 1 96 ? 5.479 12.230 1.049 1.00 84.50 96 ALA A C 1
ATOM 803 O O . ALA A 1 96 ? 5.216 12.142 2.248 1.00 84.50 96 ALA A O 1
ATOM 804 N N . TYR A 1 97 ? 4.637 12.804 0.186 1.00 85.56 97 TYR A N 1
ATOM 805 C CA . TYR A 1 97 ? 3.361 13.409 0.577 1.00 85.56 97 TYR A CA 1
ATOM 806 C C . TYR A 1 97 ? 2.379 12.404 1.210 1.00 85.56 97 TYR A C 1
ATOM 808 O O . TYR A 1 97 ? 1.560 12.787 2.047 1.00 85.56 97 TYR A O 1
ATOM 816 N N . MET A 1 98 ? 2.437 11.123 0.829 1.00 86.88 98 MET A N 1
ATOM 817 C CA . MET A 1 98 ? 1.570 10.083 1.388 1.00 86.88 98 MET A CA 1
ATOM 818 C C . MET A 1 98 ? 1.945 9.761 2.830 1.00 86.88 98 MET A C 1
ATOM 820 O O . MET A 1 98 ? 1.053 9.600 3.659 1.00 86.88 98 MET A O 1
ATOM 824 N N . PHE A 1 99 ? 3.245 9.726 3.145 1.00 82.69 99 PHE A N 1
ATOM 825 C CA . PHE A 1 99 ? 3.728 9.539 4.517 1.00 82.69 99 PHE A CA 1
ATOM 826 C C . PHE A 1 99 ? 3.143 10.614 5.438 1.00 82.69 99 PHE A C 1
ATOM 828 O O . PHE A 1 99 ? 2.563 10.302 6.477 1.00 82.69 99 PHE A O 1
ATOM 835 N N . GLU A 1 100 ? 3.213 11.880 5.018 1.00 84.81 100 GLU A N 1
ATOM 836 C CA . GLU A 1 100 ? 2.663 13.003 5.782 1.00 84.81 100 GLU A CA 1
ATOM 837 C C . GLU A 1 100 ? 1.146 12.891 5.963 1.00 84.81 100 GLU A C 1
ATOM 839 O O . GLU A 1 100 ? 0.632 13.050 7.074 1.00 84.81 100 GLU A O 1
ATOM 844 N N . ARG A 1 101 ? 0.415 12.585 4.885 1.00 86.56 101 ARG A N 1
ATOM 845 C CA . ARG A 1 101 ? -1.052 12.532 4.911 1.00 86.56 101 ARG A CA 1
ATOM 846 C C . ARG A 1 101 ? -1.609 11.359 5.707 1.00 86.56 101 ARG A C 1
ATOM 848 O O . ARG A 1 101 ? -2.605 11.532 6.407 1.00 86.56 101 ARG A O 1
ATOM 855 N N . LEU A 1 102 ? -0.947 10.207 5.655 1.00 85.38 102 LEU A N 1
ATOM 856 C CA . LEU A 1 102 ? -1.286 9.039 6.468 1.00 85.38 102 LEU A CA 1
ATOM 857 C C . LEU A 1 102 ? -0.728 9.131 7.897 1.00 85.38 102 LEU A C 1
ATOM 859 O O . LEU A 1 102 ? -0.947 8.226 8.695 1.00 85.38 102 LEU A O 1
ATOM 863 N N . ARG A 1 103 ? -0.042 10.233 8.247 1.00 82.62 103 ARG A N 1
ATOM 864 C CA . ARG A 1 103 ? 0.602 10.453 9.556 1.00 82.62 103 ARG A CA 1
ATOM 865 C C . ARG A 1 103 ? 1.629 9.372 9.911 1.00 82.62 103 ARG A C 1
ATOM 867 O O . ARG A 1 103 ? 1.858 9.082 11.084 1.00 82.62 103 ARG A O 1
ATOM 874 N N . ILE A 1 104 ? 2.279 8.812 8.897 1.00 74.00 104 ILE A N 1
ATOM 875 C CA . ILE A 1 104 ? 3.344 7.822 9.026 1.00 74.00 104 ILE A CA 1
ATOM 876 C C . ILE A 1 104 ? 4.670 8.581 9.086 1.00 74.00 104 ILE A C 1
ATOM 878 O O . ILE A 1 104 ? 5.008 9.338 8.176 1.00 74.00 104 ILE A O 1
ATOM 882 N N . LYS A 1 105 ? 5.443 8.406 10.163 1.00 63.16 105 LYS A N 1
ATOM 883 C CA . LYS A 1 105 ? 6.745 9.074 10.282 1.00 63.16 105 LYS A CA 1
ATOM 884 C C . LYS A 1 105 ? 7.741 8.474 9.276 1.00 63.16 105 LYS A C 1
ATOM 886 O O . LYS A 1 105 ? 7.954 7.260 9.308 1.00 63.16 105 LYS A O 1
ATOM 891 N N . PRO A 1 106 ? 8.436 9.303 8.471 1.00 54.47 106 PRO A N 1
ATOM 892 C CA . PRO A 1 106 ? 9.478 8.833 7.558 1.00 54.47 106 PRO A CA 1
ATOM 893 C C . PRO A 1 106 ? 10.754 8.343 8.264 1.00 54.47 106 PRO A C 1
ATOM 895 O O . PRO A 1 106 ? 11.697 7.986 7.580 1.00 54.47 106 PRO A O 1
ATOM 898 N N . GLY A 1 107 ? 10.811 8.364 9.605 1.00 49.03 107 GLY A N 1
ATOM 899 C CA . GLY A 1 107 ? 11.986 8.008 10.415 1.00 49.03 107 GLY A CA 1
ATOM 900 C C . GLY A 1 107 ? 11.917 6.655 11.133 1.00 49.03 107 GLY A C 1
ATOM 901 O O . GLY A 1 107 ? 12.910 6.262 11.730 1.00 49.03 107 GLY A O 1
ATOM 902 N N . ASP A 1 108 ? 10.798 5.928 11.042 1.00 45.50 108 ASP A N 1
ATOM 903 C CA . ASP A 1 108 ? 10.743 4.498 11.421 1.00 45.50 108 ASP A CA 1
ATOM 904 C C . ASP A 1 108 ? 11.225 3.590 10.272 1.00 45.50 108 ASP A C 1
ATOM 906 O O . ASP A 1 108 ? 10.995 2.381 10.265 1.00 45.50 108 ASP A O 1
ATOM 910 N N . THR A 1 109 ? 11.839 4.207 9.260 1.00 48.59 109 THR A N 1
ATOM 911 C CA . THR A 1 109 ? 12.603 3.561 8.203 1.00 48.59 109 THR A CA 1
ATOM 912 C C . THR A 1 109 ? 13.947 3.152 8.763 1.00 48.59 109 THR A C 1
ATOM 914 O O . THR A 1 109 ? 14.858 4.014 8.824 1.00 48.59 109 THR A O 1
#

Radius of gyration: 13.45 Å; chains: 1; bounding box: 30×29×36 Å

Sequence (109 aa):
MIRPALDPFQLTDEDLPDICLRMHLILDSIEFTRCEGRLIYRDIFDPIDTLYSDLLRKETNRLDDWRENIEKFGDYYELSRMTKIEVSQRAVTALAYMFERLRIKPGDT

Foldseek 3Di:
DDAPDDDPVPDFLVCLLVLLLVLQQLCCQVVVVVPPDDDDPCLLVVLSVVSLVCLLVVVDRGVVVCVVSSVVSCVVVVVVPDPDRDGDPVSCVVCVVSCVSNVNDPPSD

pLDDT: mean 77.64, std 13.77, range [40.88, 94.31]

Secondary structure (DSSP, 8-state):
-PPPPP-TTS--GGGHHHHHHHHHHHHHHHHHHH-SSPPP-HHHHHHHHHHHHHHHHT----SGGGHHHHHHHHHHTTGGG-S-----HHHHHHTHHHHHHTT--TT--

Organism: NCBI:txid124